Protein AF-A0A7M7NDM5-F1 (afdb_monomer)

Solvent-accessible surface area (backbone atoms only — not comparable to full-atom values): 7472 Å² total; per-residue (Å²): 107,72,49,62,49,37,44,76,38,65,26,66,42,26,57,81,68,74,38,70,63,38,33,19,40,40,19,89,50,88,35,68,37,96,40,27,89,34,76,42,73,60,40,51,53,42,33,50,54,40,53,77,73,52,69,94,75,76,69,78,74,94,73,79,79,82,79,83,83,73,69,89,84,78,48,64,36,60,50,23,18,63,76,68,73,32,93,76,25,29,56,52,70,93,73,70,68,93,77,68,97,78,78,53,93,88,62,78,65,51,99,59,86,80,69,56,59,44,118

Radius of gyration: 18.92 Å; Cα contacts (8 Å, |Δi|>4): 137; chains: 1; bounding box: 42×34×46 Å

Nearest PDB structures (foldseek):
  2rjq-assembly1_A  TM=7.924E-01  e=8.148E-04  Homo sapiens
  6yjm-assembly1_A  TM=7.825E-01  e=4.288E-02  Homo sapiens

Sequence (119 aa):
MAHETGHSLGVSHDISYGCTEGLNIMSTSSARSNGAFEWSSCSSEHMKIFISSRDCMDDFPTTALAPILELPGQSVDDQCKMVLDNPLAYSCASFVSWKLFHSLPALQNQTLFKFYCMY

Mean predicted aligned error: 9.36 Å

Secondary structure (DSSP, 8-state):
-HHHHHHHTT---GGGGTPPTTTSTT-SS---STTTTS--HHHHHHHHHHHHT--TTSSPPSS-PPP--S-S-S-HHHHHHHHHT-TT-EE-GGG-S---SSS-TTTTT-------EE-

InterPro domains:
  IPR001590 Peptidase M12B, ADAM/reprolysin [PF01421] (1-59)
  IPR001590 Peptidase M12B, ADAM/reprolysin [PS50215] (1-55)
  IPR024079 Metallopeptidase, catalytic domain superfamily [G3DSA:3.40.390.10] (1-80)

pLDDT: mean 82.25, std 20.52, range [29.72, 98.25]

Foldseek 3Di:
DVLVVLVVLVFAALVVQVHDALAACSHPDQRQAPRSDPDDPSSVVRSVVSVVVDPVVVDDDPDDDDDDPDDPPPAQQVVLCVVVVHN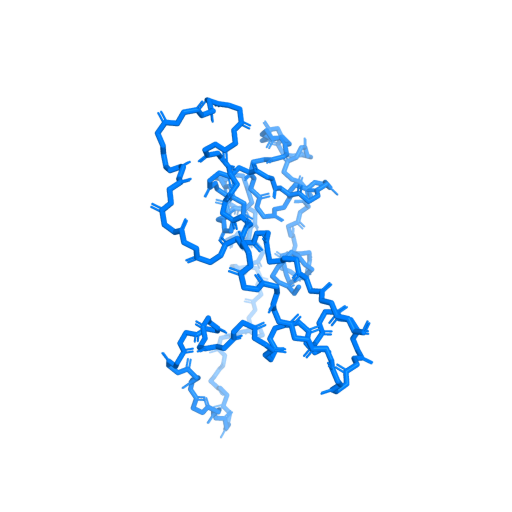PKGFDPVPVDDPDCDPDPVPVRGPPPPTPIDD

Structure (mmCIF, N/CA/C/O backbone):
data_AF-A0A7M7NDM5-F1
#
_entry.id   AF-A0A7M7NDM5-F1
#
loop_
_atom_site.group_PDB
_atom_site.id
_atom_site.type_symbol
_atom_site.label_atom_id
_atom_site.label_alt_id
_atom_site.label_comp_id
_atom_site.label_asym_id
_atom_site.label_entity_id
_atom_site.label_seq_id
_atom_site.pdbx_PDB_ins_code
_atom_site.Cartn_x
_atom_site.Cartn_y
_atom_site.Cartn_z
_atom_site.occupancy
_atom_site.B_iso_or_equiv
_atom_site.auth_seq_id
_atom_site.auth_comp_id
_atom_site.auth_asym_id
_atom_site.auth_atom_id
_atom_site.pdbx_PDB_model_num
ATOM 1 N N . MET A 1 1 ? 2.893 -6.612 -1.196 1.00 92.38 1 MET A N 1
ATOM 2 C CA . MET A 1 1 ? 3.079 -6.910 0.242 1.00 92.38 1 MET A CA 1
ATOM 3 C C . MET A 1 1 ? 1.952 -6.319 1.066 1.00 92.38 1 MET A C 1
ATOM 5 O O . MET A 1 1 ? 1.107 -7.088 1.479 1.00 92.38 1 MET A O 1
ATOM 9 N N . ALA A 1 2 ? 1.874 -4.995 1.236 1.00 95.81 2 ALA A N 1
ATOM 10 C CA . ALA A 1 2 ? 0.874 -4.384 2.117 1.00 95.81 2 ALA A CA 1
ATOM 11 C C . ALA A 1 2 ? -0.593 -4.763 1.794 1.00 95.81 2 ALA A C 1
ATOM 13 O O . ALA A 1 2 ? -1.329 -5.062 2.724 1.00 95.81 2 ALA A O 1
ATOM 14 N N . HIS A 1 3 ? -0.987 -4.865 0.516 1.00 96.81 3 HIS A N 1
ATOM 15 C CA . HIS A 1 3 ? -2.308 -5.383 0.105 1.00 96.81 3 HIS A CA 1
ATOM 16 C C . HIS A 1 3 ? -2.606 -6.782 0.689 1.00 96.81 3 HIS A C 1
ATOM 18 O O . HIS A 1 3 ? -3.562 -6.970 1.434 1.00 96.81 3 HIS A O 1
ATOM 24 N N . GLU A 1 4 ? -1.719 -7.750 0.447 1.00 97.50 4 GLU A N 1
ATOM 25 C CA . GLU A 1 4 ? -1.862 -9.125 0.957 1.00 97.50 4 GLU A CA 1
ATOM 26 C C . GLU A 1 4 ? -1.771 -9.209 2.489 1.00 97.50 4 GLU A C 1
ATOM 28 O O . GLU A 1 4 ? -2.435 -10.028 3.131 1.00 97.50 4 GLU A O 1
ATOM 33 N N . THR A 1 5 ? -0.968 -8.337 3.108 1.00 97.19 5 THR A N 1
ATOM 34 C CA . THR A 1 5 ? -0.946 -8.188 4.568 1.00 97.19 5 THR A CA 1
ATOM 35 C C . THR A 1 5 ? -2.304 -7.704 5.078 1.00 97.19 5 THR A C 1
ATOM 37 O O . THR A 1 5 ? -2.769 -8.200 6.098 1.00 97.19 5 THR A O 1
ATOM 40 N N . GLY A 1 6 ? -2.984 -6.813 4.350 1.00 97.62 6 GLY A N 1
ATOM 41 C CA . GLY A 1 6 ? -4.360 -6.405 4.637 1.00 97.62 6 GLY A CA 1
ATOM 42 C C . GLY A 1 6 ? -5.324 -7.593 4.683 1.00 97.62 6 GLY A C 1
ATOM 43 O O . GLY A 1 6 ? -6.067 -7.734 5.653 1.00 97.62 6 GLY A O 1
ATOM 44 N N . HIS A 1 7 ? -5.249 -8.505 3.709 1.00 98.12 7 HIS A N 1
ATOM 45 C CA . HIS A 1 7 ? -6.034 -9.747 3.727 1.00 98.12 7 HIS A CA 1
ATOM 46 C C . HIS A 1 7 ? -5.723 -10.636 4.935 1.00 98.12 7 HIS A C 1
ATOM 48 O O . HIS A 1 7 ? -6.6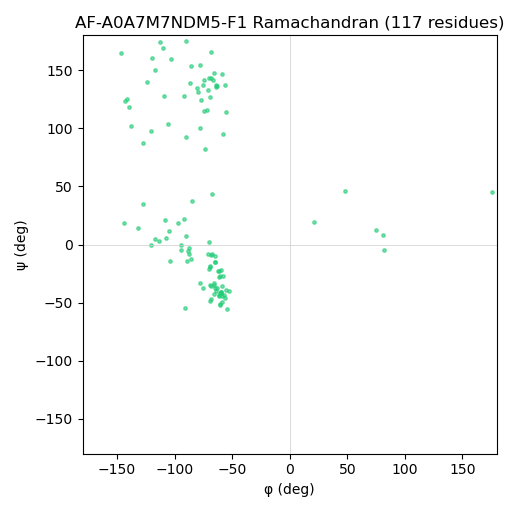40 -11.146 5.580 1.00 98.12 7 HIS A O 1
ATOM 54 N N . SER A 1 8 ? -4.444 -10.769 5.298 1.00 97.12 8 SER A N 1
ATOM 55 C CA . SER A 1 8 ? -4.035 -11.484 6.520 1.00 97.12 8 SER A CA 1
ATOM 56 C C . SER A 1 8 ? -4.590 -10.837 7.799 1.00 97.12 8 SER A C 1
ATOM 58 O O . SER A 1 8 ? -4.833 -11.530 8.783 1.00 97.12 8 SER A O 1
ATOM 60 N N . LEU A 1 9 ? -4.838 -9.525 7.768 1.00 96.88 9 LEU A N 1
ATOM 61 C CA . LEU A 1 9 ? -5.451 -8.736 8.840 1.00 96.88 9 LEU A CA 1
ATOM 62 C C . LEU A 1 9 ? -6.983 -8.628 8.711 1.00 96.88 9 LEU A C 1
ATOM 64 O O . LEU A 1 9 ? -7.589 -7.698 9.239 1.00 96.88 9 LEU A O 1
ATOM 68 N N . GLY A 1 10 ? -7.625 -9.560 8.000 1.00 96.44 10 GLY A N 1
ATOM 69 C CA . GLY A 1 10 ? -9.085 -9.659 7.921 1.00 96.44 10 GLY A CA 1
ATOM 70 C C . GLY A 1 10 ? -9.769 -8.610 7.040 1.00 96.44 10 GLY A C 1
ATOM 71 O O . GLY A 1 10 ? -10.992 -8.480 7.096 1.00 96.44 10 GLY A O 1
ATOM 72 N N . VAL A 1 11 ? -9.014 -7.870 6.226 1.00 98.06 11 VAL A N 1
ATOM 73 C CA . VAL A 1 11 ? -9.548 -6.837 5.330 1.00 98.06 11 VAL A CA 1
ATOM 74 C C . VAL A 1 11 ? -9.845 -7.439 3.955 1.00 98.06 11 VAL A C 1
ATOM 76 O O . VAL A 1 11 ? -8.987 -8.070 3.350 1.00 98.06 11 VAL A O 1
ATOM 79 N N . SER A 1 12 ? -11.058 -7.253 3.440 1.00 98.06 12 SER A N 1
ATOM 80 C CA . SER A 1 12 ? -11.450 -7.584 2.057 1.00 98.06 12 SER A CA 1
ATOM 81 C C . SER A 1 12 ? -11.220 -6.394 1.122 1.00 98.06 12 SER A C 1
ATOM 83 O O . SER A 1 12 ? -10.867 -5.308 1.576 1.00 98.06 12 SER A O 1
ATOM 85 N N . HIS A 1 13 ? -11.431 -6.570 -0.186 1.00 98.25 13 HIS A N 1
ATOM 86 C CA . HIS A 1 13 ? -11.317 -5.443 -1.112 1.00 98.25 13 HIS A CA 1
ATOM 87 C C . HIS A 1 13 ? -12.289 -4.310 -0.763 1.00 98.25 13 HIS A C 1
ATOM 89 O O . HIS A 1 13 ? -13.421 -4.580 -0.356 1.00 98.25 13 HIS A O 1
ATOM 95 N N . ASP A 1 14 ? -11.881 -3.065 -1.012 1.00 97.69 14 ASP A N 1
ATOM 96 C CA . ASP A 1 14 ? -12.632 -1.847 -0.670 1.00 97.69 14 ASP A CA 1
ATOM 97 C C . ASP A 1 14 ? -14.074 -1.860 -1.201 1.00 97.69 14 ASP A C 1
ATOM 99 O O . ASP A 1 14 ? -15.011 -1.494 -0.484 1.00 97.69 14 ASP A O 1
ATOM 103 N N . ILE A 1 15 ? -14.272 -2.368 -2.422 1.00 96.88 15 ILE A N 1
ATOM 104 C CA . ILE A 1 15 ? -15.592 -2.494 -3.053 1.00 96.88 15 ILE A CA 1
ATOM 105 C C . ILE A 1 15 ? -16.558 -3.392 -2.261 1.00 96.88 15 ILE A C 1
ATOM 107 O O . ILE A 1 15 ? -17.768 -3.178 -2.295 1.00 96.88 15 ILE A O 1
ATOM 111 N N . SER A 1 16 ? -16.038 -4.356 -1.493 1.00 97.50 16 SER A N 1
ATOM 112 C CA . SER A 1 16 ? -16.840 -5.268 -0.661 1.00 97.50 16 SER A CA 1
ATOM 113 C C . SER A 1 16 ? -17.480 -4.557 0.534 1.00 97.50 16 SER A C 1
ATOM 115 O O . SER A 1 16 ? -18.463 -5.044 1.086 1.00 97.50 16 SER A O 1
ATOM 117 N N . TYR A 1 17 ? -16.931 -3.404 0.922 1.00 95.62 17 TYR A N 1
ATOM 118 C CA . TYR A 1 17 ? -17.395 -2.580 2.038 1.00 95.62 17 TYR A CA 1
ATOM 119 C C . TYR A 1 17 ? -18.102 -1.298 1.577 1.00 95.62 17 TYR A C 1
ATOM 121 O O . TYR A 1 17 ? -18.441 -0.447 2.394 1.00 95.62 17 TYR A O 1
ATOM 129 N N . GLY A 1 18 ? -18.315 -1.137 0.266 1.00 94.75 18 GLY A N 1
ATOM 130 C CA . GLY A 1 18 ? -18.917 0.063 -0.318 1.00 94.75 18 GLY A CA 1
ATOM 131 C C . GLY A 1 18 ? -17.951 1.238 -0.505 1.00 94.75 18 GLY A C 1
ATOM 132 O O . GLY A 1 18 ? -18.397 2.325 -0.871 1.00 94.75 18 GLY A O 1
ATOM 133 N N . CYS A 1 19 ? -16.644 1.042 -0.294 1.00 95.69 19 CYS A N 1
ATOM 134 C CA . CYS A 1 19 ? -15.630 2.025 -0.666 1.00 95.69 19 CYS A CA 1
ATOM 135 C C . CYS A 1 19 ? -15.345 1.987 -2.179 1.00 95.69 19 CYS A C 1
ATOM 137 O O . CYS A 1 19 ? -15.537 0.973 -2.853 1.00 95.69 19 CYS A O 1
ATOM 139 N N . THR A 1 20 ? -14.883 3.113 -2.726 1.00 94.25 20 THR A N 1
ATOM 140 C CA . THR A 1 20 ? -14.613 3.261 -4.162 1.00 94.25 20 THR A CA 1
ATOM 141 C C . THR A 1 20 ? -13.412 2.420 -4.606 1.00 94.25 20 THR A C 1
ATOM 143 O O . THR A 1 20 ? -12.309 2.559 -4.080 1.00 94.25 20 THR A O 1
ATOM 146 N N . GLU A 1 21 ? -13.615 1.601 -5.636 1.00 93.94 21 GLU A N 1
ATOM 147 C CA . GLU A 1 21 ? -12.572 0.802 -6.289 1.00 93.94 21 GLU A CA 1
ATOM 148 C C . GLU A 1 21 ? -11.528 1.688 -7.004 1.00 93.94 21 GLU A C 1
ATOM 150 O O . GLU A 1 21 ? -11.841 2.763 -7.518 1.00 93.9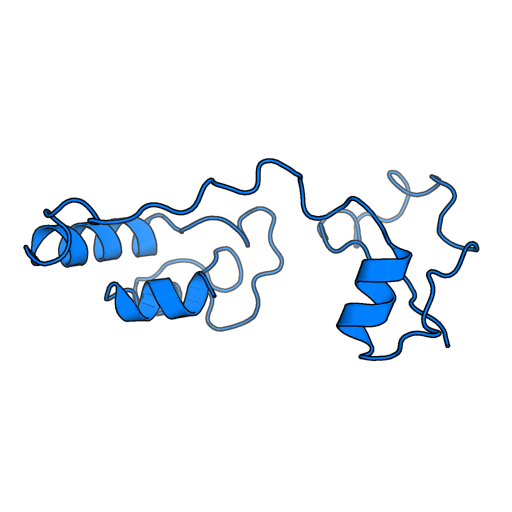4 21 GLU A O 1
ATOM 155 N N . GLY A 1 22 ? -10.272 1.239 -7.058 1.00 92.12 22 GLY A N 1
ATOM 156 C CA . GLY A 1 22 ? -9.179 1.923 -7.760 1.00 92.12 22 GLY A CA 1
ATOM 157 C C . GLY A 1 22 ? -8.516 3.070 -6.991 1.00 92.12 22 GLY A C 1
ATOM 158 O O . GLY A 1 22 ? -7.531 3.631 -7.486 1.00 92.12 22 GLY A O 1
ATOM 159 N N . LEU A 1 23 ? -9.026 3.426 -5.803 1.00 94.38 23 LEU A N 1
ATOM 160 C CA . LEU A 1 23 ? -8.506 4.543 -5.012 1.00 94.38 23 LEU A CA 1
ATOM 161 C C . LEU A 1 23 ? -7.413 4.130 -4.031 1.00 94.38 23 LEU A C 1
ATOM 163 O O . LEU A 1 23 ? -6.331 4.711 -4.074 1.00 94.38 23 LEU A O 1
ATOM 167 N N . ASN A 1 24 ? -7.686 3.152 -3.173 1.00 96.56 24 ASN A N 1
ATOM 168 C CA . ASN A 1 24 ? -6.849 2.811 -2.028 1.00 96.56 24 ASN A CA 1
ATOM 169 C C . ASN A 1 24 ? -6.180 1.442 -2.173 1.00 96.56 24 ASN A C 1
ATOM 171 O O . ASN A 1 24 ? -6.417 0.701 -3.126 1.00 96.56 24 ASN A O 1
ATOM 175 N N . ILE A 1 25 ? -5.313 1.116 -1.216 1.00 96.25 25 ILE A N 1
ATOM 176 C CA . ILE A 1 25 ? -4.448 -0.066 -1.251 1.00 96.25 25 ILE A CA 1
ATOM 177 C C . ILE A 1 25 ? -5.198 -1.401 -1.379 1.00 96.25 25 ILE A C 1
ATOM 179 O O . ILE A 1 25 ? -4.641 -2.344 -1.936 1.00 96.25 25 ILE A O 1
ATOM 183 N N . MET A 1 26 ? -6.451 -1.477 -0.910 1.00 97.62 26 MET A N 1
ATOM 184 C CA . MET A 1 26 ? -7.302 -2.676 -0.976 1.00 97.62 26 MET A CA 1
ATOM 185 C C . MET A 1 26 ? -8.262 -2.661 -2.169 1.00 97.62 26 MET A C 1
ATOM 187 O O . MET A 1 26 ? -9.243 -3.401 -2.200 1.00 97.62 26 MET A O 1
ATOM 191 N N . SER A 1 27 ? -7.990 -1.838 -3.174 1.00 96.62 27 SER A N 1
ATOM 192 C CA . SER A 1 27 ? -8.614 -1.953 -4.487 1.00 96.62 27 SER A CA 1
ATOM 193 C C . SER A 1 27 ? -8.370 -3.352 -5.077 1.00 96.62 27 SER A C 1
ATOM 195 O O . SER A 1 27 ? -7.258 -3.872 -5.001 1.00 96.62 27 SER A O 1
ATOM 197 N N . THR A 1 28 ? -9.395 -3.951 -5.688 1.00 95.06 28 THR A N 1
ATOM 198 C CA . THR A 1 28 ? -9.321 -5.258 -6.378 1.00 95.06 28 THR A CA 1
ATOM 199 C C . THR A 1 28 ? -8.287 -5.246 -7.505 1.00 95.06 28 THR A C 1
ATOM 201 O O . THR A 1 28 ? -7.619 -6.236 -7.794 1.00 95.06 28 THR A O 1
ATOM 204 N N . SER A 1 29 ? -8.181 -4.108 -8.179 1.00 88.81 29 SER A N 1
ATOM 205 C CA . SER A 1 29 ? -7.183 -3.820 -9.203 1.00 88.81 29 SER A CA 1
ATOM 206 C C . SER A 1 29 ? -6.083 -2.920 -8.647 1.00 88.81 29 SER A C 1
ATOM 208 O O . SER A 1 29 ? -6.288 -2.219 -7.657 1.00 88.81 29 SER A O 1
ATOM 210 N N . SER A 1 30 ? -4.911 -2.890 -9.292 1.00 82.75 30 SER A N 1
ATOM 211 C CA . SER A 1 30 ? -3.830 -1.989 -8.877 1.00 82.75 30 SER A CA 1
ATOM 212 C C . SER A 1 30 ? -4.329 -0.541 -8.847 1.00 82.75 30 SER A C 1
ATOM 214 O O . SER A 1 30 ? -4.654 0.024 -9.894 1.00 82.75 30 SER A O 1
ATOM 216 N N . ALA A 1 31 ? -4.385 0.053 -7.653 1.00 86.25 31 ALA A N 1
ATOM 217 C CA . ALA A 1 31 ? -4.839 1.424 -7.477 1.00 86.25 31 ALA A CA 1
ATOM 218 C C . ALA A 1 31 ? -3.897 2.404 -8.192 1.00 86.25 31 ALA A C 1
ATOM 220 O O . ALA A 1 31 ? -2.672 2.288 -8.127 1.00 86.25 31 ALA A O 1
ATOM 221 N N . ARG A 1 32 ? -4.475 3.380 -8.899 1.00 81.06 32 ARG A N 1
ATOM 222 C CA . ARG A 1 32 ? -3.741 4.400 -9.680 1.00 81.06 32 ARG A CA 1
ATOM 223 C C . ARG A 1 32 ? -4.185 5.808 -9.300 1.00 81.06 32 ARG A C 1
ATOM 225 O O . ARG A 1 32 ? -4.300 6.682 -10.156 1.00 81.06 32 ARG A O 1
ATOM 232 N N . SER A 1 33 ? -4.496 5.991 -8.023 1.00 87.69 33 SER A N 1
ATOM 233 C CA . SER A 1 33 ? -4.891 7.267 -7.437 1.00 87.69 33 SER A CA 1
ATOM 234 C C . SER A 1 33 ? -3.797 7.793 -6.501 1.00 87.69 33 SER A C 1
ATOM 236 O O . SER A 1 33 ? -2.886 7.054 -6.126 1.00 87.69 33 SER A O 1
ATOM 238 N N . ASN A 1 34 ? -3.912 9.049 -6.067 1.00 86.94 34 ASN A N 1
ATOM 239 C CA . ASN A 1 34 ? -3.021 9.609 -5.042 1.00 86.94 34 ASN A CA 1
ATOM 240 C C . ASN A 1 34 ? -3.114 8.863 -3.697 1.00 86.94 34 ASN A C 1
ATOM 242 O O . ASN A 1 34 ? -2.157 8.881 -2.934 1.00 86.94 34 ASN A O 1
ATOM 246 N N . GLY A 1 35 ? -4.227 8.170 -3.438 1.00 89.12 35 GLY A N 1
ATOM 247 C CA . GLY A 1 35 ? -4.432 7.320 -2.263 1.00 89.12 35 GLY A CA 1
ATOM 248 C C . GLY A 1 35 ? -4.008 5.861 -2.455 1.00 89.12 35 GLY A C 1
ATOM 249 O O . GLY A 1 35 ? -4.271 5.049 -1.576 1.00 89.12 35 GLY A O 1
ATOM 250 N N . ALA A 1 36 ? -3.363 5.492 -3.572 1.00 91.25 36 ALA A N 1
ATOM 251 C CA . ALA A 1 36 ? -3.032 4.092 -3.882 1.00 91.25 36 ALA A CA 1
ATOM 252 C C . ALA A 1 36 ? -2.136 3.414 -2.829 1.00 91.25 36 ALA A C 1
ATOM 254 O O . ALA A 1 36 ? -2.116 2.189 -2.726 1.00 91.25 36 ALA A O 1
ATOM 255 N N . PHE A 1 37 ? -1.412 4.212 -2.040 1.00 92.81 37 PHE A N 1
ATOM 256 C CA . PHE A 1 37 ? -0.551 3.758 -0.947 1.00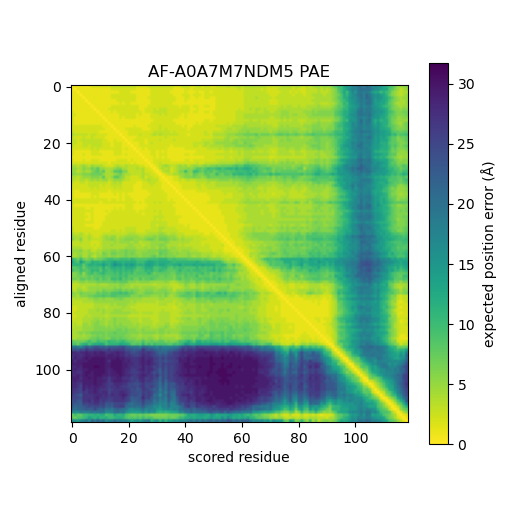 92.81 37 PHE A CA 1
ATOM 257 C C . PHE A 1 37 ? -1.158 4.004 0.442 1.00 92.81 37 PHE A C 1
ATOM 259 O O . PHE A 1 37 ? -0.469 3.861 1.449 1.00 92.81 37 PHE A O 1
ATOM 266 N N . GLU A 1 38 ? -2.440 4.359 0.506 1.00 95.81 38 GLU A N 1
ATOM 267 C CA . GLU A 1 38 ? -3.177 4.612 1.739 1.00 95.81 38 GLU A CA 1
ATOM 268 C C . GLU A 1 38 ? -4.322 3.610 1.909 1.00 95.81 38 GLU A C 1
ATOM 270 O O . GLU A 1 38 ? -4.921 3.139 0.936 1.00 95.81 38 GLU A O 1
ATOM 275 N N . TRP A 1 39 ? -4.661 3.313 3.162 1.00 97.38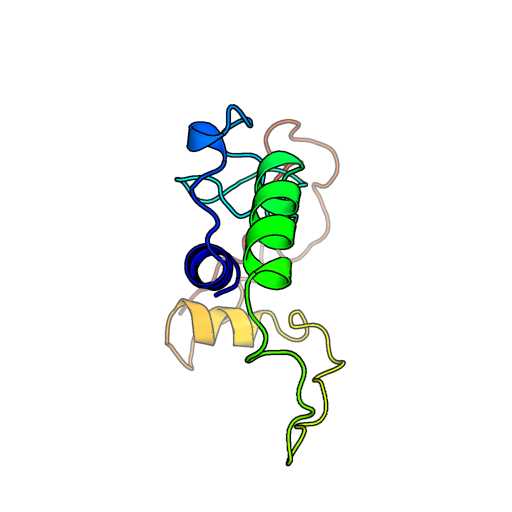 39 TRP A N 1
ATOM 276 C CA . TRP A 1 39 ? -5.854 2.544 3.513 1.00 97.38 39 TRP A CA 1
ATOM 277 C C . TRP A 1 39 ? -7.104 3.415 3.367 1.00 97.38 39 TRP A C 1
ATOM 279 O O . TRP A 1 39 ? -7.110 4.563 3.810 1.00 97.38 39 TRP A O 1
ATOM 289 N N . SER A 1 40 ? -8.181 2.870 2.797 1.00 97.44 40 SER A N 1
ATOM 290 C CA . SER A 1 40 ? -9.481 3.551 2.812 1.00 97.44 40 SER A CA 1
ATOM 291 C C . SER A 1 40 ? -10.055 3.608 4.235 1.00 97.44 40 SER A C 1
ATOM 293 O O . SER A 1 40 ? -9.640 2.852 5.123 1.00 97.44 40 SER A O 1
ATOM 295 N N . SER A 1 41 ? -11.072 4.447 4.452 1.00 96.88 41 SER A N 1
ATOM 296 C CA . SER A 1 41 ? -11.822 4.443 5.713 1.00 96.88 41 SER A CA 1
ATOM 297 C C . SER A 1 41 ? -12.429 3.066 6.001 1.00 96.88 41 SER A C 1
ATOM 299 O O . SER A 1 41 ? -12.275 2.580 7.122 1.00 96.88 41 SER A O 1
ATOM 301 N N . CYS A 1 42 ? -13.012 2.405 4.991 1.00 96.38 42 CYS A N 1
ATOM 302 C CA . CYS A 1 42 ? -13.603 1.072 5.132 1.00 96.38 42 CYS A CA 1
ATOM 303 C C . CYS A 1 42 ? -12.557 0.037 5.561 1.00 96.38 42 CYS A C 1
ATOM 305 O O . CYS A 1 42 ? -12.726 -0.662 6.558 1.00 96.38 42 CYS A O 1
ATOM 307 N N . SER A 1 43 ? -11.432 -0.015 4.847 1.00 97.88 43 SER A N 1
ATOM 308 C CA . SER A 1 43 ? -10.338 -0.935 5.153 1.00 97.88 43 SER A CA 1
ATOM 309 C C . SER A 1 43 ? -9.786 -0.713 6.564 1.00 97.88 43 SER A C 1
ATOM 311 O O . SER A 1 43 ? -9.551 -1.670 7.300 1.00 97.88 43 SER A O 1
ATOM 313 N N . SER A 1 44 ? -9.627 0.549 6.977 1.00 97.56 44 SER A N 1
ATOM 314 C CA . SER A 1 44 ? -9.105 0.890 8.305 1.00 97.56 44 SER A CA 1
ATOM 315 C C . SER A 1 44 ? -10.034 0.468 9.450 1.00 97.56 44 SER A C 1
ATOM 317 O O . SER A 1 44 ? -9.557 0.079 10.516 1.00 97.56 44 SER A O 1
ATOM 319 N N . GLU A 1 45 ? -11.351 0.527 9.250 1.00 97.56 45 GLU A N 1
ATOM 320 C CA . GLU A 1 45 ? -12.344 0.120 10.246 1.00 97.56 45 GLU A CA 1
ATOM 321 C C . GLU A 1 45 ? -12.324 -1.396 10.450 1.00 97.56 45 GLU A C 1
ATOM 323 O O . GLU A 1 45 ? -12.187 -1.872 11.579 1.00 97.56 45 GLU A O 1
ATOM 328 N N . HIS A 1 46 ? -12.349 -2.157 9.356 1.00 97.31 46 HIS A N 1
ATOM 329 C CA . HIS A 1 46 ? -12.294 -3.616 9.414 1.00 97.31 46 HIS A CA 1
ATOM 330 C C . HIS A 1 46 ? -10.962 -4.135 9.967 1.00 97.31 46 HIS A C 1
ATOM 332 O O . HIS A 1 46 ? -10.958 -5.074 10.764 1.00 97.31 46 HIS A O 1
ATOM 338 N N . MET A 1 47 ? -9.844 -3.481 9.634 1.00 97.19 47 MET A N 1
ATOM 339 C CA . MET A 1 47 ? -8.538 -3.820 10.202 1.00 97.19 47 MET A CA 1
ATOM 340 C C . MET A 1 47 ? -8.510 -3.629 11.724 1.00 97.19 47 MET A C 1
ATOM 342 O O . MET A 1 47 ? -8.009 -4.493 12.441 1.00 97.19 47 MET A O 1
ATOM 346 N N . LYS A 1 48 ? -9.081 -2.529 12.238 1.00 96.69 48 LYS A N 1
ATOM 347 C CA . LYS A 1 48 ? -9.175 -2.284 13.688 1.00 96.69 48 LYS A CA 1
ATOM 348 C C . LYS A 1 48 ? -9.990 -3.365 14.388 1.00 96.69 48 LYS A C 1
ATOM 350 O O . LYS A 1 48 ? -9.559 -3.855 15.428 1.00 96.69 48 LYS A O 1
ATOM 355 N N . ILE A 1 49 ? -11.127 -3.758 13.808 1.00 96.44 49 ILE A N 1
ATOM 356 C CA . ILE A 1 49 ? -11.963 -4.839 14.347 1.00 96.44 49 ILE A CA 1
ATOM 357 C C . ILE A 1 49 ? -11.148 -6.132 14.429 1.00 96.44 49 ILE A C 1
ATOM 359 O O . ILE A 1 49 ? -11.094 -6.747 15.494 1.00 96.44 49 ILE A O 1
ATOM 363 N N . PHE A 1 50 ? -10.463 -6.512 13.346 1.00 96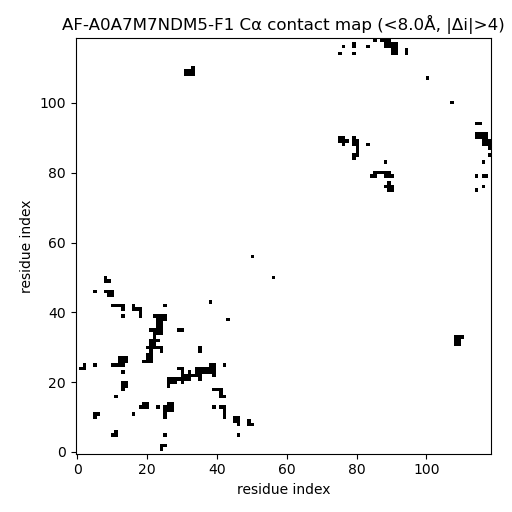.88 50 PHE A N 1
ATOM 364 C CA . PHE A 1 50 ? -9.665 -7.735 13.321 1.00 96.88 50 PHE A CA 1
ATOM 365 C C . PHE A 1 50 ? -8.550 -7.714 14.366 1.00 96.88 50 PHE A C 1
ATOM 367 O O . PHE A 1 50 ? -8.486 -8.633 15.179 1.00 96.88 50 PHE A O 1
ATOM 374 N N . ILE A 1 51 ? -7.720 -6.665 14.391 1.00 95.81 51 ILE A N 1
ATOM 375 C CA . ILE A 1 51 ? -6.609 -6.549 15.348 1.00 95.81 51 ILE A CA 1
ATOM 376 C C . ILE A 1 51 ? -7.138 -6.587 16.785 1.00 95.81 51 ILE A C 1
ATOM 378 O O . ILE A 1 51 ? -6.625 -7.348 17.590 1.00 95.81 51 ILE A O 1
ATOM 382 N N . SER A 1 52 ? -8.224 -5.869 17.093 1.00 95.88 52 SER A N 1
ATOM 383 C CA . SER A 1 52 ? -8.813 -5.870 18.444 1.00 95.88 52 SER A CA 1
ATOM 384 C C . SER A 1 52 ? -9.381 -7.223 18.894 1.00 95.88 52 SER A C 1
ATOM 386 O O . SER A 1 52 ? -9.652 -7.414 20.076 1.00 95.88 52 SER A O 1
ATOM 388 N N . SER A 1 53 ? -9.585 -8.157 17.960 1.00 95.94 53 SER A N 1
ATOM 389 C CA . SER A 1 53 ? -10.094 -9.505 18.236 1.00 95.94 53 SER A CA 1
ATOM 390 C C . SER A 1 53 ? -8.994 -10.559 18.416 1.00 95.94 53 SER A C 1
ATOM 392 O O . SER A 1 53 ? -9.308 -11.735 18.616 1.00 95.94 53 SER A O 1
ATOM 394 N N . ARG A 1 54 ? -7.716 -10.173 18.304 1.00 95.25 54 ARG A N 1
ATOM 395 C CA . ARG A 1 54 ? -6.551 -11.064 18.390 1.00 95.25 54 ARG A CA 1
ATOM 396 C C . ARG A 1 54 ? -5.606 -10.570 19.481 1.00 95.25 54 ARG A C 1
ATOM 398 O O . ARG A 1 54 ? -5.364 -9.380 19.578 1.00 95.25 54 ARG A O 1
ATOM 405 N N . ASP A 1 55 ? -5.044 -11.497 20.244 1.00 95.12 55 ASP A N 1
ATOM 406 C CA . ASP A 1 55 ? -4.051 -11.241 21.298 1.00 95.12 55 ASP A CA 1
ATOM 407 C C . ASP A 1 55 ? -2.622 -11.629 20.871 1.00 95.12 55 ASP A C 1
ATOM 409 O O . ASP A 1 55 ? -1.638 -11.220 21.479 1.00 95.12 55 ASP A O 1
ATOM 413 N N . CYS A 1 56 ? -2.477 -12.387 19.779 1.00 93.56 56 CYS A N 1
ATOM 414 C CA . CYS A 1 56 ? -1.189 -12.895 19.297 1.00 93.56 56 CYS A CA 1
ATOM 415 C C . CYS A 1 56 ? -0.244 -11.830 18.707 1.00 93.56 56 CYS A C 1
ATOM 417 O O . CYS A 1 56 ? 0.787 -12.189 18.148 1.00 93.56 56 CYS A O 1
ATOM 419 N N . MET A 1 57 ? -0.635 -10.554 18.724 1.00 91.81 57 MET A N 1
ATOM 420 C CA . MET A 1 57 ? 0.185 -9.420 18.281 1.00 91.81 57 MET A CA 1
ATOM 421 C C . MET A 1 57 ? 0.561 -8.485 19.442 1.00 91.81 57 MET A C 1
ATOM 423 O O . MET A 1 57 ? 1.182 -7.450 19.201 1.00 91.81 57 MET A O 1
ATOM 427 N N . ASP A 1 58 ? 0.173 -8.825 20.675 1.00 93.62 58 ASP A N 1
ATOM 428 C CA . ASP A 1 58 ? 0.372 -7.977 21.855 1.00 93.62 58 ASP A CA 1
ATOM 429 C C . ASP A 1 58 ? 1.752 -8.168 22.509 1.00 93.62 58 ASP A C 1
ATOM 431 O O . ASP A 1 58 ? 2.149 -7.379 23.372 1.00 93.62 58 ASP A O 1
ATOM 435 N N . ASP A 1 59 ? 2.501 -9.207 22.129 1.00 93.06 59 ASP A N 1
ATOM 436 C CA . ASP A 1 59 ? 3.848 -9.458 22.626 1.00 93.06 59 ASP A CA 1
ATOM 437 C C . ASP A 1 59 ? 4.925 -8.709 21.825 1.00 93.06 59 ASP A C 1
ATOM 439 O O . ASP A 1 59 ? 4.778 -8.368 20.650 1.00 93.06 59 ASP A O 1
ATOM 443 N N . PHE A 1 60 ? 6.051 -8.431 22.484 1.00 91.62 60 PHE A N 1
ATOM 444 C CA . PHE A 1 60 ? 7.187 -7.778 21.841 1.00 91.62 60 PHE A CA 1
ATOM 445 C C . PHE A 1 60 ? 8.103 -8.807 21.174 1.00 91.62 60 PHE A C 1
ATOM 447 O O . PHE A 1 60 ? 8.426 -9.828 21.790 1.00 91.62 60 PHE 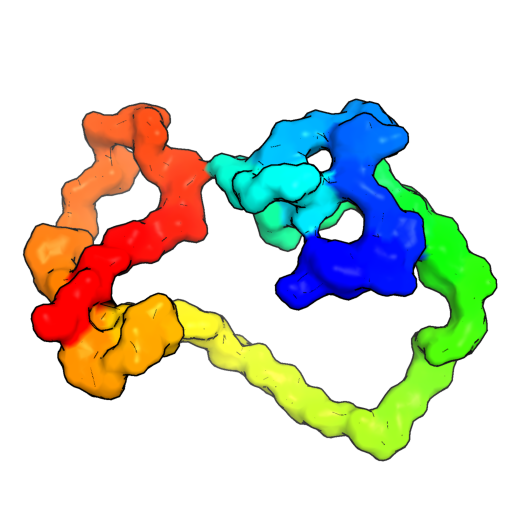A O 1
ATOM 454 N N . PRO A 1 61 ? 8.623 -8.518 19.967 1.00 90.56 61 PRO A N 1
ATOM 455 C CA . PRO A 1 61 ? 9.559 -9.418 19.314 1.00 90.56 61 PRO A CA 1
ATOM 456 C C . PRO A 1 61 ? 10.849 -9.544 20.133 1.00 90.56 61 PRO A C 1
ATOM 458 O O . PRO A 1 61 ? 11.422 -8.555 20.591 1.00 90.56 61 PRO A O 1
ATOM 461 N N . THR A 1 62 ? 11.357 -10.771 20.261 1.00 89.50 62 THR A N 1
ATOM 462 C CA . THR A 1 62 ? 12.627 -11.065 20.953 1.00 89.50 62 THR A CA 1
ATOM 463 C C . THR A 1 62 ? 13.853 -10.556 20.194 1.00 89.50 62 THR A C 1
ATOM 465 O O . THR A 1 62 ? 14.932 -10.414 20.765 1.00 89.50 62 THR A O 1
ATOM 468 N N . THR A 1 63 ? 13.714 -10.285 18.897 1.00 89.88 63 THR A N 1
ATOM 469 C CA . THR A 1 63 ? 14.739 -9.668 18.052 1.00 89.88 63 THR A CA 1
ATOM 470 C C . THR A 1 63 ? 14.066 -8.703 17.089 1.00 89.88 63 THR A C 1
ATOM 472 O O . THR A 1 63 ? 13.170 -9.091 16.343 1.00 89.88 63 THR A O 1
ATOM 475 N N . ALA A 1 64 ? 14.522 -7.452 17.084 1.00 83.44 64 ALA A N 1
ATOM 476 C CA . ALA A 1 64 ? 14.082 -6.442 16.133 1.00 83.44 64 ALA A CA 1
ATOM 477 C C . ALA A 1 64 ? 15.216 -6.138 15.149 1.00 83.44 64 ALA A C 1
ATOM 479 O O . ALA A 1 64 ? 16.338 -5.833 15.556 1.00 83.44 64 ALA A O 1
ATOM 480 N N . LEU A 1 65 ? 14.923 -6.217 13.850 1.00 87.06 65 LEU A N 1
ATOM 481 C CA . LEU A 1 65 ? 15.817 -5.689 12.823 1.00 87.06 65 LEU A CA 1
ATOM 482 C C . LEU A 1 65 ? 15.719 -4.160 12.820 1.00 87.06 65 LEU A C 1
ATOM 484 O O . LEU A 1 65 ? 14.632 -3.602 12.985 1.00 87.06 65 LEU A O 1
ATOM 488 N N . ALA A 1 66 ? 16.851 -3.484 12.625 1.00 88.50 66 ALA A N 1
ATOM 489 C CA . ALA A 1 66 ? 16.849 -2.036 12.464 1.00 88.50 66 ALA A CA 1
ATOM 490 C C . ALA A 1 66 ? 16.062 -1.653 11.195 1.00 88.50 66 ALA A C 1
ATOM 492 O O . ALA A 1 66 ? 16.238 -2.300 10.156 1.00 88.50 66 ALA A O 1
ATOM 493 N N . PRO A 1 67 ? 15.205 -0.619 11.247 1.00 86.06 67 PRO A N 1
ATOM 494 C CA . PRO A 1 67 ? 14.491 -0.162 10.066 1.00 86.06 67 PRO A CA 1
ATOM 495 C C . PRO A 1 67 ? 15.467 0.434 9.048 1.00 86.06 67 PRO A C 1
ATOM 497 O O . PRO A 1 67 ? 16.403 1.152 9.407 1.00 86.06 67 PRO A O 1
ATOM 500 N N . ILE A 1 68 ? 15.217 0.175 7.764 1.00 89.12 68 ILE A N 1
ATOM 501 C CA . ILE A 1 68 ? 15.901 0.873 6.674 1.00 89.12 68 ILE A CA 1
ATOM 502 C C . ILE A 1 68 ? 15.311 2.283 6.606 1.00 89.12 68 ILE A C 1
ATOM 504 O O . ILE A 1 68 ? 14.124 2.448 6.330 1.00 89.12 68 ILE A O 1
ATOM 508 N N . LEU A 1 69 ? 16.133 3.291 6.898 1.00 89.50 69 LEU A N 1
ATOM 509 C CA . LEU A 1 69 ? 15.724 4.702 6.861 1.00 89.50 69 LEU A CA 1
ATOM 510 C C . LEU A 1 69 ? 15.933 5.343 5.483 1.00 89.50 69 LEU A C 1
ATOM 512 O O . LEU A 1 69 ? 15.412 6.425 5.215 1.00 89.50 69 LEU A O 1
ATOM 516 N N . GLU A 1 70 ? 16.699 4.690 4.611 1.00 88.62 70 GLU A N 1
ATOM 517 C CA . GLU A 1 70 ? 16.917 5.143 3.243 1.00 88.62 70 GLU A CA 1
ATOM 518 C C . GLU A 1 70 ? 15.644 4.969 2.411 1.00 88.62 70 GLU A C 1
ATOM 520 O O . GLU A 1 70 ? 15.002 3.918 2.417 1.00 88.62 70 GLU A O 1
ATOM 525 N N . LEU A 1 71 ? 15.279 6.013 1.665 1.00 88.50 71 LEU A N 1
ATOM 526 C CA . LEU A 1 71 ? 14.160 5.937 0.730 1.00 88.50 71 LEU A CA 1
ATOM 527 C C . LEU A 1 71 ? 14.532 5.029 -0.454 1.00 88.50 71 LEU A C 1
ATOM 529 O O . LEU A 1 71 ? 15.658 5.124 -0.936 1.00 88.50 71 LEU A O 1
ATOM 533 N N . PRO A 1 72 ? 13.602 4.233 -1.011 1.00 84.25 72 PRO A N 1
ATOM 534 C CA . PRO A 1 72 ? 13.904 3.270 -2.079 1.00 84.25 72 PRO A CA 1
ATOM 535 C C . PRO A 1 72 ? 14.366 3.904 -3.409 1.00 84.25 72 PRO A C 1
ATOM 537 O O . PRO A 1 72 ? 14.915 3.219 -4.266 1.00 84.25 72 PRO A O 1
ATOM 540 N N . GLY A 1 73 ? 14.165 5.211 -3.600 1.00 85.56 73 GLY A N 1
ATOM 541 C CA . GLY A 1 73 ? 14.473 5.937 -4.838 1.00 85.56 73 GLY A CA 1
ATOM 542 C C . GLY A 1 73 ? 15.919 6.432 -4.977 1.00 85.56 73 GLY A C 1
ATOM 543 O O . GLY A 1 73 ? 16.104 7.538 -5.474 1.00 85.56 73 GLY A O 1
ATOM 544 N N . GLN A 1 74 ? 16.930 5.674 -4.531 1.00 82.31 74 GLN A N 1
ATOM 545 C CA . GLN A 1 74 ? 18.338 6.123 -4.579 1.00 82.31 74 GLN A CA 1
ATOM 546 C C . GLN A 1 74 ? 18.982 6.000 -5.969 1.00 82.31 74 GLN A C 1
ATOM 548 O O . GLN A 1 74 ? 19.828 6.813 -6.333 1.00 82.31 74 GLN A O 1
ATOM 553 N N . SER A 1 75 ? 18.594 4.991 -6.755 1.00 87.50 75 SER A N 1
ATOM 554 C CA . SER A 1 75 ? 19.203 4.690 -8.056 1.00 87.50 75 SER A CA 1
ATOM 555 C C . SER A 1 75 ? 18.146 4.216 -9.045 1.00 87.50 75 SER A C 1
ATOM 557 O O . SER A 1 75 ? 17.400 3.271 -8.780 1.00 87.50 75 SER A O 1
ATOM 559 N N . VAL A 1 76 ? 18.050 4.901 -10.183 1.00 85.62 76 VAL A N 1
ATOM 560 C CA . VAL A 1 76 ? 17.112 4.540 -11.255 1.00 85.62 76 VAL A CA 1
ATOM 561 C C . VAL A 1 76 ? 17.618 3.323 -12.027 1.00 85.62 76 VAL A C 1
ATOM 563 O O . VAL A 1 76 ? 16.830 2.449 -12.378 1.00 85.62 76 VAL A O 1
ATOM 566 N N . ASP A 1 77 ? 18.929 3.226 -12.244 1.00 88.88 77 ASP A N 1
ATOM 567 C CA . ASP A 1 77 ? 19.526 2.077 -12.925 1.00 88.88 77 ASP A CA 1
ATOM 568 C C . ASP A 1 77 ? 19.327 0.797 -12.113 1.00 88.88 77 ASP A C 1
ATOM 570 O O . ASP A 1 77 ? 18.970 -0.232 -12.677 1.00 88.88 77 ASP A O 1
ATOM 574 N N . ASP A 1 78 ? 19.463 0.853 -10.786 1.00 91.00 78 ASP A N 1
ATOM 575 C CA . ASP A 1 78 ? 19.223 -0.327 -9.948 1.00 91.00 78 ASP A CA 1
ATOM 576 C C . ASP A 1 78 ? 17.741 -0.713 -9.922 1.00 91.00 78 ASP A C 1
ATOM 578 O O . ASP A 1 78 ? 17.418 -1.899 -9.975 1.00 91.00 78 ASP A O 1
ATOM 582 N N . GLN A 1 79 ? 16.826 0.263 -9.958 1.00 88.50 79 GLN A N 1
ATOM 583 C CA . GLN A 1 79 ? 15.404 -0.014 -10.188 1.00 88.50 79 GLN A CA 1
ATOM 584 C C . GLN A 1 79 ? 15.169 -0.704 -11.539 1.00 88.50 79 GLN A C 1
ATOM 586 O O . GLN A 1 79 ? 14.393 -1.656 -11.604 1.00 88.50 79 GLN A O 1
ATOM 591 N N . CYS A 1 80 ? 15.866 -0.292 -12.599 1.00 88.38 80 CYS A N 1
ATOM 592 C CA . CYS A 1 80 ? 15.768 -0.934 -13.907 1.00 88.38 80 CYS A CA 1
ATOM 593 C C . CYS A 1 80 ? 16.304 -2.365 -13.920 1.00 88.38 80 CYS A C 1
ATOM 595 O O . CYS A 1 80 ? 15.650 -3.247 -14.479 1.00 88.38 80 CYS A O 1
ATOM 597 N N . LYS A 1 81 ? 17.441 -2.616 -13.263 1.00 92.50 81 LYS A N 1
ATOM 598 C CA . LYS A 1 81 ? 17.988 -3.970 -13.103 1.00 92.50 81 LYS A CA 1
ATOM 599 C C . LYS A 1 81 ? 17.017 -4.885 -12.369 1.00 92.50 81 LYS A C 1
ATOM 601 O O . LYS A 1 81 ? 16.844 -6.020 -12.792 1.00 92.50 81 LYS A O 1
ATOM 606 N N . MET A 1 82 ? 16.352 -4.386 -11.322 1.00 89.56 82 MET A N 1
ATOM 607 C CA . MET A 1 82 ? 15.359 -5.153 -10.562 1.00 89.56 82 MET A CA 1
ATOM 608 C C . MET A 1 82 ? 14.089 -5.443 -11.369 1.00 89.56 82 MET A C 1
ATOM 610 O O . MET A 1 82 ? 13.614 -6.573 -11.372 1.00 89.56 82 MET A O 1
ATOM 614 N N . VAL A 1 83 ? 13.525 -4.442 -12.052 1.00 87.25 83 VAL A N 1
ATOM 615 C CA . VAL A 1 83 ? 12.261 -4.600 -12.796 1.00 87.25 83 VAL A CA 1
A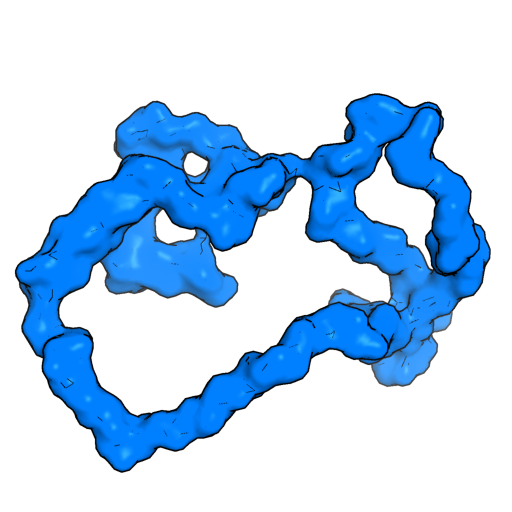TOM 616 C C . VAL A 1 83 ? 12.421 -5.522 -14.006 1.00 87.25 83 VAL A C 1
ATOM 618 O O . VAL A 1 83 ? 11.492 -6.258 -14.333 1.00 87.25 83 VAL A O 1
ATOM 621 N N . LEU A 1 84 ? 13.574 -5.473 -14.677 1.00 86.88 84 LEU A N 1
ATOM 622 C CA . LEU A 1 84 ? 13.855 -6.295 -15.858 1.00 86.88 84 LEU A CA 1
ATOM 623 C C . LEU A 1 84 ? 14.600 -7.598 -15.545 1.00 86.88 84 LEU A C 1
ATOM 625 O O . LEU A 1 84 ? 14.829 -8.374 -16.469 1.00 86.88 84 LEU A O 1
ATOM 629 N N . ASP A 1 85 ? 14.997 -7.813 -14.287 1.00 91.62 85 ASP A N 1
ATOM 630 C CA . ASP A 1 85 ? 15.871 -8.912 -13.854 1.00 91.62 85 ASP A CA 1
ATOM 631 C C . ASP A 1 85 ? 17.126 -9.058 -14.742 1.00 91.62 85 ASP A C 1
ATOM 633 O O . ASP A 1 85 ? 17.479 -10.131 -15.228 1.00 91.62 85 ASP A O 1
ATOM 637 N N . ASN A 1 86 ? 17.785 -7.930 -15.030 1.00 91.44 86 ASN A N 1
ATOM 638 C CA . ASN A 1 86 ? 18.928 -7.878 -15.942 1.00 91.44 86 ASN A CA 1
ATOM 639 C C . ASN A 1 86 ? 20.021 -6.942 -15.399 1.00 91.44 86 ASN A C 1
ATOM 641 O O . ASN A 1 86 ? 19.785 -5.739 -15.298 1.00 91.44 86 ASN A O 1
ATOM 645 N N . PRO A 1 87 ? 21.241 -7.435 -15.103 1.00 94.62 87 PRO A N 1
ATOM 646 C CA . PRO A 1 87 ? 22.309 -6.617 -14.522 1.00 94.62 87 PRO A CA 1
ATOM 647 C C . PRO A 1 87 ? 22.875 -5.558 -15.481 1.00 94.62 87 PRO A C 1
ATOM 649 O O . PRO A 1 87 ? 23.518 -4.612 -15.024 1.00 94.62 87 PRO A O 1
ATOM 652 N N . LEU A 1 88 ? 22.650 -5.713 -16.789 1.00 94.06 88 LEU A N 1
ATOM 653 C CA . LEU A 1 88 ? 23.032 -4.745 -17.817 1.00 94.06 88 LEU A CA 1
ATOM 654 C C . LEU A 1 88 ? 21.950 -3.689 -18.059 1.00 94.06 88 LEU A C 1
ATOM 656 O O . LEU A 1 88 ? 22.192 -2.760 -18.826 1.00 94.06 88 LEU A O 1
ATOM 660 N N . ALA A 1 89 ? 20.773 -3.814 -17.433 1.00 90.06 89 ALA A N 1
ATOM 661 C CA . ALA A 1 89 ? 19.715 -2.837 -17.611 1.00 90.06 89 ALA A CA 1
ATOM 662 C C . ALA A 1 89 ? 20.082 -1.484 -16.993 1.00 90.06 89 ALA A C 1
ATOM 664 O O . ALA A 1 89 ? 20.686 -1.400 -15.920 1.00 90.06 89 ALA A O 1
ATOM 665 N N . TYR A 1 90 ? 19.673 -0.417 -17.669 1.00 89.56 90 TYR A N 1
ATOM 666 C CA . TYR A 1 90 ? 19.924 0.959 -17.254 1.00 89.56 90 TYR A CA 1
ATOM 667 C C . TYR A 1 90 ? 18.768 1.874 -17.661 1.00 89.56 90 TYR A C 1
ATOM 669 O O . TYR A 1 90 ? 17.902 1.519 -18.467 1.00 89.56 90 TYR A O 1
ATOM 677 N N . SER A 1 91 ? 18.741 3.065 -17.077 1.00 86.38 91 SER A N 1
ATOM 678 C CA . SER A 1 91 ? 17.743 4.087 -17.350 1.00 86.38 91 SER A CA 1
ATOM 679 C C . SER A 1 91 ? 18.056 4.872 -18.628 1.00 86.38 91 SER A C 1
ATOM 681 O O . SER A 1 91 ? 19.179 5.309 -18.876 1.00 86.38 91 SER A O 1
ATOM 683 N N . CYS A 1 92 ? 17.045 5.086 -19.470 1.00 81.62 92 CYS A N 1
ATOM 684 C CA . CYS A 1 92 ? 17.196 5.888 -20.682 1.00 81.62 92 CYS A CA 1
ATOM 685 C C . CYS A 1 92 ? 17.333 7.389 -20.356 1.00 81.62 92 CYS A C 1
ATOM 687 O O . CYS A 1 92 ? 16.377 8.028 -19.907 1.00 81.62 92 CYS A O 1
ATOM 689 N N . ALA A 1 93 ? 18.490 7.986 -20.668 1.00 66.38 93 ALA A N 1
ATOM 690 C CA . ALA A 1 93 ? 18.795 9.399 -20.405 1.00 66.38 93 ALA A CA 1
ATOM 691 C C . ALA A 1 93 ? 17.884 10.406 -21.143 1.00 66.38 93 ALA A C 1
ATOM 693 O O . ALA A 1 93 ? 17.718 11.542 -20.693 1.00 66.38 93 ALA A O 1
ATOM 694 N N . SER A 1 94 ? 17.254 10.012 -22.256 1.00 58.84 94 SER A N 1
ATOM 695 C CA . SER A 1 94 ? 16.439 10.908 -23.093 1.00 58.84 94 SER A CA 1
ATOM 696 C C . SER A 1 94 ? 15.151 11.410 -22.424 1.00 58.84 94 SER A C 1
ATOM 698 O O . SER A 1 94 ? 14.516 12.318 -22.952 1.00 58.84 94 SER A O 1
ATOM 700 N N . PHE A 1 95 ? 14.789 10.879 -21.251 1.00 51.47 95 PHE A N 1
ATOM 701 C CA . PHE A 1 95 ? 13.628 11.317 -20.465 1.00 51.47 95 PHE A CA 1
ATOM 702 C C . PHE A 1 95 ? 13.988 11.894 -19.087 1.00 51.47 95 PHE A C 1
ATOM 704 O O . PHE A 1 95 ? 13.096 12.247 -18.321 1.00 51.47 95 PHE A O 1
ATOM 711 N N . VAL A 1 96 ? 15.280 12.038 -18.766 1.00 49.88 96 VAL A N 1
ATOM 712 C CA . VAL A 1 96 ? 15.730 12.465 -17.424 1.00 49.88 96 VAL A CA 1
ATOM 713 C C . VAL A 1 96 ? 15.804 14.001 -17.294 1.00 49.88 96 VAL A C 1
ATOM 715 O O . VAL A 1 96 ? 16.035 14.543 -16.215 1.00 49.88 96 VAL A O 1
ATOM 718 N N . SER A 1 97 ? 15.529 14.753 -18.368 1.00 40.31 97 SER A N 1
ATOM 719 C CA . SER A 1 97 ? 15.435 16.219 -18.319 1.00 40.31 97 SER A CA 1
ATOM 720 C C . SER A 1 97 ? 14.003 16.680 -18.019 1.00 40.31 97 SER A C 1
ATOM 722 O O . SER A 1 97 ? 13.197 16.811 -18.931 1.00 40.31 97 SER A O 1
ATOM 724 N N . TRP A 1 98 ? 13.694 16.879 -16.731 1.00 36.31 98 TRP A N 1
ATOM 725 C CA . TRP A 1 98 ? 12.929 17.967 -16.073 1.00 36.31 98 TRP A CA 1
ATOM 726 C C . TRP A 1 98 ? 11.929 18.885 -16.834 1.00 36.31 98 TRP A C 1
ATOM 728 O O . TRP A 1 98 ? 11.552 19.939 -16.322 1.00 36.31 98 TRP A O 1
ATOM 738 N N . LYS A 1 99 ? 11.411 18.540 -18.011 1.00 36.16 99 LYS A N 1
ATOM 739 C CA . LYS A 1 99 ? 10.419 19.333 -18.748 1.00 36.16 99 LYS A CA 1
ATOM 740 C C . LYS A 1 99 ? 9.230 18.466 -19.112 1.00 36.16 99 LYS A C 1
ATOM 742 O O . LYS A 1 99 ? 9.198 17.928 -20.206 1.00 36.16 99 LYS A O 1
ATOM 747 N N . LEU A 1 100 ? 8.260 18.378 -18.198 1.00 36.97 100 LEU A N 1
ATOM 748 C CA . LEU A 1 100 ? 6.814 18.336 -18.493 1.00 36.97 100 LEU A CA 1
ATOM 749 C C . LEU A 1 100 ? 5.966 18.121 -17.222 1.00 36.97 100 LEU A C 1
ATOM 751 O O . LEU A 1 100 ? 4.991 17.382 -17.237 1.00 36.97 100 LEU A O 1
ATOM 755 N N . PHE A 1 101 ? 6.255 18.836 -16.129 1.00 39.81 101 PHE A N 1
ATOM 756 C CA . PHE A 1 101 ? 5.269 18.981 -15.043 1.00 39.81 101 PHE A CA 1
ATOM 757 C C . PHE A 1 101 ? 4.040 19.827 -15.461 1.00 39.81 101 PHE A C 1
ATOM 759 O O . PHE A 1 101 ? 3.051 19.853 -14.734 1.00 39.81 101 PHE A O 1
ATOM 766 N N . HIS A 1 102 ? 4.054 20.485 -16.635 1.00 32.56 102 HIS A N 1
ATOM 767 C CA . HIS A 1 102 ? 3.092 21.551 -16.968 1.00 32.56 102 HIS A CA 1
ATOM 768 C C . HIS A 1 102 ? 2.376 21.495 -18.333 1.00 32.56 102 HIS A C 1
ATOM 770 O O . HIS A 1 102 ? 1.763 22.494 -18.695 1.00 32.56 102 HIS A O 1
ATOM 776 N N . SER A 1 103 ? 2.366 20.396 -19.103 1.00 29.72 103 SER A N 1
ATOM 777 C CA . SER A 1 103 ? 1.620 20.447 -20.389 1.00 29.72 103 SER A CA 1
ATOM 778 C C . SER A 1 103 ? 0.878 19.197 -20.867 1.00 29.72 103 SER A C 1
ATOM 780 O O . SER A 1 103 ? 0.463 19.160 -22.020 1.00 29.72 103 SER A O 1
ATOM 782 N N . LEU A 1 104 ? 0.588 18.222 -19.999 1.00 35.22 104 LEU A N 1
ATOM 783 C CA . LEU A 1 104 ? -0.408 17.180 -20.304 1.00 35.22 104 LEU A CA 1
ATOM 784 C C . LEU A 1 104 ? -1.289 16.896 -19.070 1.00 35.22 104 LEU A C 1
ATOM 786 O O . LEU A 1 104 ? -0.850 16.169 -18.177 1.00 35.22 104 LEU A O 1
ATOM 790 N N . PRO A 1 105 ? -2.536 17.409 -19.008 1.00 38.94 105 PRO A N 1
ATOM 791 C CA . PRO A 1 105 ? -3.420 17.205 -17.854 1.00 38.94 105 PRO A CA 1
ATOM 792 C C . PRO A 1 105 ? -3.834 15.737 -17.638 1.00 38.94 105 PRO A C 1
ATOM 794 O O . PRO A 1 105 ? -4.372 15.393 -16.593 1.00 38.94 105 PRO A O 1
ATOM 797 N N . ALA A 1 106 ? -3.546 14.842 -18.591 1.00 37.75 106 ALA A N 1
ATOM 798 C CA . ALA A 1 106 ? -3.848 13.413 -18.489 1.00 37.75 106 ALA A CA 1
ATOM 799 C C . ALA A 1 106 ? -2.749 12.567 -17.805 1.00 37.75 106 ALA A C 1
ATOM 801 O O . ALA A 1 106 ? -2.964 11.382 -17.560 1.00 37.75 106 ALA A O 1
ATOM 802 N N . LEU A 1 107 ? -1.571 13.135 -17.510 1.00 41.12 107 LEU A N 1
ATOM 803 C CA . LEU A 1 107 ? -0.424 12.387 -16.960 1.00 41.12 107 LEU A CA 1
ATOM 804 C C . LEU A 1 107 ? 0.065 12.894 -15.593 1.00 41.12 107 LEU A C 1
ATOM 806 O O . LEU A 1 107 ? 0.969 12.296 -15.020 1.00 41.12 107 LEU A O 1
ATOM 810 N N . GLN A 1 108 ? -0.560 13.932 -15.031 1.00 41.16 108 GLN A N 1
ATOM 811 C CA . GLN A 1 108 ? -0.204 14.492 -13.717 1.00 41.16 108 GLN A CA 1
ATOM 812 C C . GLN A 1 108 ? -0.577 13.595 -12.524 1.00 41.16 108 GLN A C 1
ATOM 814 O O . GLN A 1 108 ? -0.172 13.886 -11.406 1.00 41.16 108 GLN A O 1
ATOM 819 N N . ASN A 1 109 ? -1.321 12.506 -12.746 1.00 36.66 109 ASN A N 1
ATOM 820 C CA . ASN A 1 109 ? -1.873 11.670 -11.675 1.00 36.66 109 ASN A CA 1
ATOM 821 C C . ASN A 1 109 ? -1.193 10.298 -11.547 1.00 36.66 109 ASN A C 1
ATOM 823 O O . ASN A 1 109 ? -1.787 9.349 -11.044 1.00 36.66 109 ASN A O 1
ATOM 827 N N . GLN A 1 110 ? 0.030 10.159 -12.065 1.00 40.09 110 GLN A N 1
ATOM 828 C CA . GLN A 1 110 ? 0.814 8.943 -11.883 1.00 40.09 110 GLN A CA 1
ATOM 829 C C . GLN A 1 110 ? 2.117 9.289 -11.186 1.00 40.09 110 GLN A C 1
ATOM 831 O O . GLN A 1 110 ? 3.111 9.615 -11.826 1.00 40.09 110 GLN A O 1
ATOM 836 N N . THR A 1 111 ? 2.145 9.087 -9.873 1.00 37.50 111 THR A N 1
ATOM 837 C CA . THR A 1 111 ? 3.367 8.802 -9.108 1.00 37.50 111 THR A CA 1
ATOM 838 C C . THR A 1 111 ? 3.916 7.417 -9.493 1.00 37.50 111 THR A C 1
ATOM 840 O O . THR A 1 111 ? 4.271 6.599 -8.656 1.00 37.50 111 THR A O 1
ATOM 843 N N . LEU A 1 112 ? 3.932 7.113 -10.790 1.00 41.78 112 LEU A N 1
ATOM 844 C CA . LEU A 1 112 ? 4.733 6.068 -11.391 1.00 41.78 112 LEU A CA 1
ATOM 845 C C . LEU A 1 112 ? 5.835 6.836 -12.090 1.00 41.78 112 LEU A C 1
ATOM 847 O O . LEU A 1 112 ? 5.605 7.435 -13.142 1.00 41.78 112 LEU A O 1
ATOM 851 N N . PHE A 1 113 ? 7.023 6.838 -11.498 1.00 45.38 113 PHE A N 1
ATOM 852 C CA . PHE A 1 113 ? 8.210 7.162 -12.261 1.00 45.38 113 PHE A CA 1
ATOM 853 C C . PHE A 1 113 ? 8.283 6.156 -13.416 1.00 45.38 113 PHE A C 1
ATOM 855 O O . PHE A 1 113 ? 8.727 5.022 -13.252 1.00 45.38 113 PHE A O 1
ATOM 862 N N . LYS A 1 114 ? 7.760 6.531 -14.586 1.00 48.75 114 LYS A N 1
ATOM 863 C CA . LYS A 1 114 ? 7.946 5.763 -15.813 1.00 48.75 114 LYS A CA 1
ATOM 864 C C . LYS A 1 114 ? 9.379 5.987 -16.255 1.00 48.75 114 LYS A C 1
ATOM 866 O O . LYS A 1 114 ? 9.664 6.847 -17.082 1.00 48.75 114 LYS A O 1
ATOM 871 N N . PHE A 1 115 ? 10.280 5.226 -15.660 1.00 56.19 115 PHE A N 1
ATOM 872 C CA . PHE A 1 115 ? 11.616 5.066 -16.185 1.00 56.19 115 PHE A CA 1
ATOM 873 C C . PHE A 1 115 ? 11.531 4.110 -17.369 1.00 56.19 115 PHE A C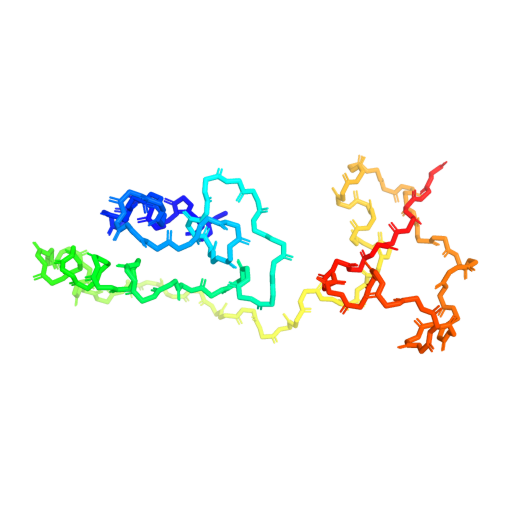 1
ATOM 875 O O . PHE A 1 115 ? 11.003 3.004 -17.259 1.00 56.19 115 PHE A O 1
ATOM 882 N N . TYR A 1 116 ? 12.007 4.557 -18.527 1.00 69.00 116 TYR A N 1
ATOM 883 C CA . TYR A 1 116 ? 12.227 3.653 -19.644 1.00 69.00 116 TYR A CA 1
ATOM 884 C C . TYR A 1 116 ? 13.527 2.909 -19.363 1.00 69.00 116 TYR A C 1
ATOM 886 O O . TYR A 1 116 ? 14.612 3.469 -19.520 1.00 69.00 116 TYR A O 1
ATOM 894 N N . CYS A 1 117 ? 13.398 1.677 -18.883 1.00 81.19 117 CYS A N 1
ATOM 895 C CA . CYS A 1 117 ? 14.520 0.772 -18.697 1.00 81.19 117 CYS A CA 1
ATOM 896 C C . CYS A 1 117 ? 14.896 0.140 -20.042 1.00 81.19 117 CYS A C 1
ATOM 898 O O . CYS A 1 117 ? 14.022 -0.321 -20.778 1.00 81.19 117 CYS A O 1
ATOM 900 N N . MET A 1 118 ? 16.186 0.156 -20.369 1.00 78.06 118 MET A N 1
ATOM 901 C CA . MET A 1 118 ? 16.769 -0.389 -21.602 1.00 78.06 118 MET A CA 1
ATOM 902 C C . MET A 1 118 ? 17.782 -1.485 -21.259 1.00 78.06 118 MET A C 1
ATOM 904 O O . MET A 1 118 ? 18.262 -1.520 -20.127 1.00 78.06 118 MET A O 1
ATOM 908 N N . TYR A 1 119 ? 18.108 -2.354 -22.222 1.00 66.81 119 TYR A N 1
ATOM 909 C CA . TYR A 1 119 ? 19.171 -3.361 -22.138 1.00 66.81 119 TYR A CA 1
ATOM 910 C C . TYR A 1 119 ? 19.740 -3.682 -23.523 1.00 66.81 119 TYR A C 1
ATOM 912 O O . TYR A 1 119 ? 18.993 -3.511 -24.516 1.00 66.81 119 TYR A O 1
#

Organism: Strongylocentrotus purpuratus (NCBI:txid7668)